Protein AF-A0A2S6CRB4-F1 (afdb_monomer_lite)

pLDDT: mean 89.15, std 8.98, range [50.47, 97.5]

Sequence (178 aa):
MKITVKDQETLQNIALENLRNYLQTHGWQENQPFLNHATIWHQSATPEDFEILLPNRENLGDYPQRIQEIIEILATVENRPSLEILTELLQIIPNISTQGIVMDIYTPNFDKLKGEITILGIVFQKLQKIHTELNNQNYILAIKAYQQRLPISFTGDLVKENNHFILQNPHNFQIDNI

Organism: NCBI:txid2052836

Secondary structure (DSSP, 8-state):
-PPPHHHHHHHHT--HHHHHHHHHHTTEEEEEEETTTEEEEEETT-TTT-EEEEES-S--TTHHHHHHHHHHHHHHHHTS-HHHHHHHH-SEEEEEEEEEEEEEEE-S-TTSSEEEEEEEEEETTEEEEEEEEEEHHHHHHHHHHHHHT--EEEEEEEEEETTEEEEEEEEEEEE---

Radius of gyration: 19.7 Å; chains: 1; bounding box: 50×30×60 Å

Structure (mmCIF, N/CA/C/O backbone):
data_AF-A0A2S6CRB4-F1
#
_entry.id   AF-A0A2S6CRB4-F1
#
loop_
_atom_site.group_PDB
_atom_site.id
_atom_site.type_symbol
_atom_site.label_atom_id
_atom_site.label_alt_id
_atom_site.label_comp_id
_atom_site.label_asym_id
_atom_site.label_entity_id
_atom_site.label_seq_id
_atom_site.pdbx_PDB_ins_code
_atom_site.Cartn_x
_atom_site.Cartn_y
_atom_site.Cartn_z
_atom_site.occupancy
_atom_site.B_iso_or_equiv
_atom_site.auth_seq_id
_atom_site.auth_comp_id
_atom_site.auth_asym_id
_atom_site.auth_atom_id
_atom_site.pdbx_PDB_model_num
ATOM 1 N N . MET A 1 1 ? -3.798 5.828 -17.681 1.00 50.47 1 MET A N 1
ATOM 2 C CA . MET A 1 1 ? -4.872 6.332 -16.765 1.00 50.47 1 MET A CA 1
ATOM 3 C C . MET A 1 1 ? -4.836 7.869 -16.743 1.00 50.47 1 MET A C 1
ATOM 5 O O . MET A 1 1 ? -3.777 8.414 -17.012 1.00 50.47 1 MET A O 1
ATOM 9 N N . LYS A 1 2 ? -5.938 8.609 -16.495 1.00 56.78 2 LYS A N 1
ATOM 10 C CA . LYS A 1 2 ? -5.844 10.078 -16.287 1.00 56.78 2 LYS A CA 1
ATOM 11 C C . LYS A 1 2 ? -5.385 10.344 -14.849 1.00 56.78 2 LYS A C 1
ATOM 13 O O . LYS A 1 2 ? -6.102 9.958 -13.935 1.00 56.78 2 LYS A O 1
ATOM 18 N N . ILE A 1 3 ? -4.227 10.983 -14.672 1.00 55.47 3 ILE A N 1
ATOM 19 C CA . ILE A 1 3 ? -3.663 11.304 -13.352 1.00 55.47 3 ILE A CA 1
ATOM 20 C C . ILE A 1 3 ? -4.506 12.388 -12.671 1.00 55.47 3 ILE A C 1
ATOM 22 O O . ILE A 1 3 ? -4.736 13.451 -13.252 1.00 55.47 3 ILE A O 1
ATOM 26 N N . THR A 1 4 ? -4.940 12.149 -11.438 1.00 66.94 4 THR A N 1
ATOM 27 C CA . THR A 1 4 ? -5.501 13.177 -10.548 1.00 66.94 4 THR A CA 1
ATOM 28 C C . THR A 1 4 ? -4.434 13.720 -9.587 1.00 66.94 4 THR A C 1
ATOM 30 O O . THR A 1 4 ? -3.374 13.123 -9.428 1.00 66.94 4 THR A O 1
ATOM 33 N N . VAL A 1 5 ? -4.695 14.842 -8.902 1.00 58.97 5 VAL A N 1
ATOM 34 C CA . VAL A 1 5 ? -3.749 15.419 -7.916 1.00 58.97 5 VAL A CA 1
ATOM 35 C C . VAL A 1 5 ? -3.389 14.409 -6.815 1.00 58.97 5 VAL A C 1
ATOM 37 O O . VAL A 1 5 ? -2.229 14.293 -6.432 1.00 58.97 5 VAL A O 1
ATOM 40 N N . LYS A 1 6 ? -4.363 13.604 -6.371 1.00 61.66 6 LYS A N 1
ATOM 41 C CA . LYS A 1 6 ? -4.149 12.535 -5.385 1.00 61.66 6 LYS A CA 1
ATOM 42 C C . LYS A 1 6 ? -3.254 11.412 -5.926 1.00 61.66 6 LYS A C 1
ATOM 44 O O . LYS A 1 6 ? -2.442 10.854 -5.187 1.00 61.66 6 LYS A O 1
ATOM 49 N N . ASP A 1 7 ? -3.367 11.109 -7.218 1.00 71.81 7 ASP A N 1
ATOM 50 C CA . ASP A 1 7 ? -2.492 10.133 -7.871 1.00 71.81 7 ASP A CA 1
ATOM 51 C C . ASP A 1 7 ? -1.059 10.672 -7.974 1.00 71.81 7 ASP A C 1
ATOM 53 O O . ASP A 1 7 ? -0.118 9.923 -7.739 1.00 71.81 7 ASP A O 1
ATOM 57 N N . GLN A 1 8 ? -0.870 11.972 -8.238 1.00 77.38 8 GLN A N 1
ATOM 58 C CA . GLN A 1 8 ? 0.466 12.583 -8.274 1.00 77.38 8 GLN A CA 1
ATOM 59 C C . GLN A 1 8 ? 1.184 12.501 -6.926 1.00 77.38 8 GLN A C 1
ATOM 61 O O . GLN A 1 8 ? 2.340 12.089 -6.891 1.00 77.38 8 GLN A O 1
ATOM 66 N N . GLU A 1 9 ? 0.508 12.840 -5.826 1.00 78.06 9 GLU A N 1
ATOM 67 C CA . GLU A 1 9 ? 1.084 12.706 -4.481 1.00 78.06 9 GLU A CA 1
ATOM 68 C C . GLU A 1 9 ? 1.439 11.249 -4.164 1.00 78.06 9 GLU A C 1
ATOM 70 O O . GLU A 1 9 ? 2.492 10.970 -3.597 1.00 78.06 9 GLU A O 1
ATOM 75 N N . THR A 1 10 ? 0.599 10.298 -4.576 1.00 80.94 10 THR A N 1
ATOM 76 C CA . THR A 1 10 ? 0.862 8.867 -4.367 1.00 80.94 10 THR A CA 1
ATOM 77 C C . THR A 1 10 ? 2.095 8.405 -5.149 1.00 80.94 10 THR A C 1
ATOM 79 O O . THR A 1 10 ? 2.977 7.763 -4.584 1.00 80.94 10 THR A O 1
ATOM 82 N N . LEU A 1 11 ? 2.192 8.767 -6.431 1.00 86.50 11 LEU A N 1
ATOM 83 C CA . LEU A 1 11 ? 3.324 8.415 -7.294 1.00 86.50 11 LEU A CA 1
ATOM 84 C C . LEU A 1 11 ? 4.633 9.074 -6.830 1.00 86.50 11 LEU A C 1
ATOM 86 O O . LEU A 1 11 ? 5.688 8.451 -6.908 1.00 86.50 11 LEU A O 1
ATOM 90 N N . GLN A 1 12 ? 4.565 10.299 -6.296 1.00 86.50 12 GLN A N 1
ATOM 91 C CA . GLN A 1 12 ? 5.718 11.012 -5.736 1.00 86.50 12 GLN A CA 1
ATOM 92 C C . GLN A 1 12 ? 6.329 10.302 -4.518 1.00 86.50 12 GLN A C 1
ATOM 94 O O . GLN A 1 12 ? 7.520 10.455 -4.265 1.00 86.50 12 GLN A O 1
ATOM 99 N N . ASN A 1 13 ? 5.529 9.530 -3.777 1.00 84.06 13 ASN A N 1
ATOM 100 C CA . ASN A 1 13 ? 5.958 8.815 -2.573 1.00 84.06 13 ASN A CA 1
ATOM 101 C C . ASN A 1 13 ? 6.507 7.402 -2.853 1.00 84.06 13 ASN A C 1
ATOM 103 O O . ASN A 1 13 ? 6.854 6.683 -1.913 1.00 84.06 13 ASN A O 1
ATOM 107 N N . ILE A 1 14 ? 6.584 6.970 -4.117 1.00 88.75 14 ILE A N 1
ATOM 108 C CA . ILE A 1 14 ? 7.221 5.694 -4.458 1.00 88.75 14 ILE A CA 1
ATOM 109 C C . ILE A 1 14 ? 8.736 5.870 -4.396 1.00 88.75 14 ILE A C 1
ATOM 111 O O . ILE A 1 14 ? 9.299 6.637 -5.174 1.00 88.75 14 ILE A O 1
ATOM 115 N N . ALA A 1 15 ? 9.389 5.128 -3.502 1.00 89.56 15 ALA A N 1
ATOM 116 C CA . ALA A 1 15 ? 10.842 5.128 -3.379 1.00 89.56 15 ALA A CA 1
ATOM 117 C C . ALA A 1 15 ? 11.508 4.440 -4.582 1.00 89.56 15 ALA A C 1
ATOM 119 O O . ALA A 1 15 ? 11.074 3.366 -5.015 1.00 89.56 15 ALA A O 1
ATOM 120 N N . LEU A 1 16 ? 12.609 5.008 -5.079 1.00 91.94 16 LEU A N 1
ATOM 121 C CA . LEU A 1 16 ? 13.372 4.439 -6.197 1.00 91.94 16 LEU A CA 1
ATOM 122 C C . LEU A 1 16 ? 13.895 3.032 -5.906 1.00 91.94 16 LEU A C 1
ATOM 124 O O . LEU A 1 16 ? 13.910 2.182 -6.794 1.00 91.94 16 LEU A O 1
ATOM 128 N N . GLU A 1 17 ? 14.283 2.766 -4.662 1.00 90.62 17 GLU A N 1
ATOM 129 C CA . GLU A 1 17 ? 14.750 1.442 -4.243 1.00 90.62 17 GLU A CA 1
ATOM 130 C C . GLU A 1 17 ? 13.651 0.378 -4.369 1.00 90.62 17 GLU A C 1
ATOM 132 O O . GLU A 1 17 ? 13.931 -0.750 -4.771 1.00 90.62 17 GLU A O 1
ATOM 137 N N . ASN A 1 18 ? 12.384 0.729 -4.116 1.00 90.25 18 ASN A N 1
ATOM 138 C CA . ASN A 1 18 ? 11.270 -0.207 -4.299 1.00 90.25 18 ASN A CA 1
ATOM 139 C C . ASN A 1 18 ? 11.101 -0.573 -5.775 1.00 90.25 18 ASN A C 1
ATOM 141 O O . ASN A 1 18 ? 10.902 -1.742 -6.091 1.00 90.25 18 ASN A O 1
ATOM 145 N N . LEU A 1 19 ? 11.236 0.405 -6.677 1.00 92.88 19 LEU A N 1
ATOM 146 C CA . LEU A 1 19 ? 11.206 0.172 -8.121 1.00 92.88 19 LEU A CA 1
ATOM 147 C C . LEU A 1 19 ? 12.385 -0.690 -8.580 1.00 92.88 19 LEU A C 1
ATOM 149 O O . LEU A 1 19 ? 12.171 -1.653 -9.309 1.00 92.88 19 LEU A O 1
ATOM 153 N N . ARG A 1 20 ? 13.612 -0.400 -8.122 1.00 93.88 20 ARG A N 1
ATOM 154 C CA . ARG A 1 20 ? 14.797 -1.219 -8.441 1.00 93.88 20 ARG A CA 1
ATOM 155 C C . ARG A 1 20 ? 14.612 -2.668 -8.000 1.00 93.88 20 ARG A C 1
ATOM 157 O O . ARG A 1 20 ? 14.791 -3.578 -8.806 1.00 93.88 20 ARG A O 1
ATOM 164 N N . ASN A 1 21 ? 14.201 -2.877 -6.751 1.00 91.81 21 ASN A N 1
ATOM 165 C CA . ASN A 1 21 ? 13.960 -4.211 -6.203 1.00 91.81 21 ASN A CA 1
ATOM 166 C C . ASN A 1 21 ? 12.850 -4.945 -6.966 1.00 91.81 21 ASN A C 1
ATOM 168 O O . ASN A 1 21 ? 12.981 -6.133 -7.269 1.00 91.81 21 ASN A O 1
ATOM 172 N N . TYR A 1 22 ? 11.766 -4.245 -7.305 1.00 93.81 22 TYR A N 1
ATOM 173 C CA . TYR A 1 22 ? 10.677 -4.805 -8.097 1.00 93.81 22 TYR A CA 1
ATOM 174 C C . TYR A 1 22 ? 11.167 -5.272 -9.470 1.00 93.81 22 TYR A C 1
ATOM 176 O O . TYR A 1 22 ? 11.021 -6.443 -9.805 1.00 93.81 22 TYR A O 1
ATOM 184 N N . LEU A 1 23 ? 11.839 -4.396 -10.218 1.00 95.00 23 LEU A N 1
ATOM 185 C CA . LEU A 1 23 ? 12.404 -4.707 -11.531 1.00 95.00 23 LEU A CA 1
ATOM 186 C C . LEU A 1 23 ? 13.318 -5.941 -11.471 1.00 95.00 23 LEU A C 1
ATOM 188 O O . LEU A 1 23 ? 13.107 -6.902 -12.210 1.00 95.00 23 LEU A O 1
ATOM 192 N N . GLN A 1 24 ? 14.270 -5.968 -10.537 1.00 94.12 24 GLN A N 1
ATOM 193 C CA . GLN A 1 24 ? 15.202 -7.090 -10.379 1.00 94.12 24 GLN A CA 1
ATOM 194 C C . GLN A 1 24 ? 14.493 -8.415 -10.071 1.00 94.12 24 GLN A C 1
ATOM 196 O O . GLN A 1 24 ? 14.804 -9.443 -10.672 1.00 94.12 24 GLN A O 1
ATOM 201 N N . THR A 1 25 ? 13.524 -8.404 -9.152 1.00 92.31 25 THR A N 1
ATOM 202 C CA . THR A 1 25 ? 12.772 -9.615 -8.779 1.00 92.31 25 THR A CA 1
ATOM 203 C C . THR A 1 25 ? 11.825 -10.099 -9.875 1.00 92.31 25 THR A C 1
ATOM 205 O O . THR A 1 25 ? 11.513 -11.287 -9.917 1.00 92.31 25 THR A O 1
ATOM 208 N N . HIS A 1 26 ? 11.429 -9.215 -10.792 1.00 92.38 26 HIS A N 1
ATOM 209 C CA . HIS A 1 26 ? 10.525 -9.508 -11.907 1.00 92.38 26 HIS A CA 1
ATOM 210 C C . HIS A 1 26 ? 11.270 -9.716 -13.238 1.00 92.38 26 HIS A C 1
ATOM 212 O O . HIS A 1 26 ? 10.671 -9.673 -14.311 1.00 92.38 26 HIS A O 1
ATOM 218 N N . GLY A 1 27 ? 12.580 -9.986 -13.183 1.00 92.50 27 GLY A N 1
ATOM 219 C CA . GLY A 1 27 ? 13.364 -10.384 -14.355 1.00 92.50 27 GLY A CA 1
ATOM 220 C C . GLY A 1 27 ? 13.732 -9.233 -15.291 1.00 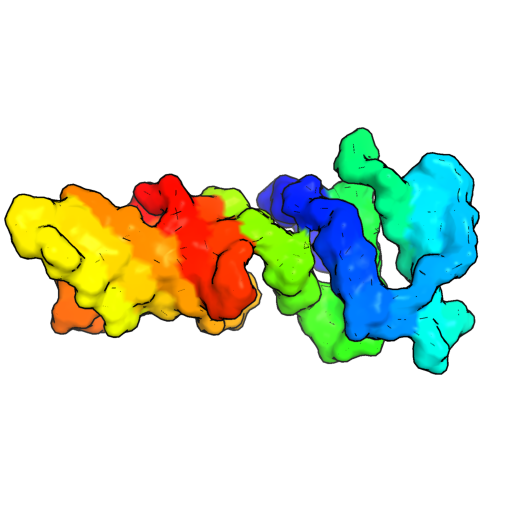92.50 27 GLY A C 1
ATOM 221 O O . GLY A 1 27 ? 13.978 -9.466 -16.474 1.00 92.50 27 GLY A O 1
ATOM 222 N N . TRP A 1 28 ? 13.772 -8.003 -14.783 1.00 95.62 28 TRP A N 1
ATOM 223 C CA . TRP A 1 28 ? 14.377 -6.872 -15.477 1.00 95.62 28 TRP A CA 1
ATOM 224 C C . TRP A 1 28 ? 15.846 -6.729 -15.095 1.00 95.62 28 TRP A C 1
ATOM 226 O O . TRP A 1 28 ? 16.250 -6.985 -13.958 1.00 95.62 28 TRP A O 1
ATOM 236 N N . GLN A 1 29 ? 16.648 -6.280 -16.053 1.00 94.06 29 GLN A N 1
ATOM 237 C CA . GLN A 1 29 ? 18.081 -6.078 -15.891 1.00 94.06 29 GLN A CA 1
ATOM 238 C C . GLN A 1 29 ? 18.462 -4.639 -16.202 1.00 94.06 29 GLN A C 1
ATOM 240 O O . GLN A 1 29 ? 18.023 -4.064 -17.200 1.00 94.06 29 GLN A O 1
ATOM 245 N N . GLU A 1 30 ? 19.312 -4.084 -15.342 1.00 93.88 30 GLU A N 1
ATOM 246 C CA . GLU A 1 30 ? 19.963 -2.800 -15.557 1.00 93.88 30 GLU A CA 1
ATOM 247 C C . GLU A 1 30 ? 20.935 -2.930 -16.733 1.00 93.88 30 GLU A C 1
ATOM 249 O O . GLU A 1 30 ? 21.809 -3.798 -16.725 1.00 93.88 30 GLU A O 1
ATOM 254 N N . ASN A 1 31 ? 20.761 -2.098 -17.759 1.00 90.06 31 ASN A N 1
ATOM 255 C CA . ASN A 1 31 ? 21.536 -2.186 -18.991 1.00 90.06 31 ASN A CA 1
ATOM 256 C C . ASN A 1 31 ? 22.578 -1.066 -19.079 1.00 90.06 31 ASN A C 1
ATOM 258 O O . ASN A 1 31 ? 23.775 -1.302 -18.926 1.00 90.06 31 ASN A O 1
ATOM 262 N N . GLN A 1 32 ? 22.128 0.169 -19.309 1.00 90.75 32 GLN A N 1
ATOM 263 C CA . GLN A 1 32 ? 23.024 1.302 -19.531 1.00 90.75 32 GLN A CA 1
ATOM 264 C C . GLN A 1 32 ? 22.440 2.617 -19.004 1.00 90.75 32 GLN A C 1
ATOM 266 O O . GLN A 1 32 ? 21.218 2.776 -18.969 1.00 90.75 32 GLN A O 1
ATOM 271 N N . PRO A 1 33 ? 23.281 3.595 -18.627 1.00 92.75 33 PRO A N 1
ATOM 272 C CA . PRO A 1 33 ? 22.814 4.937 -18.295 1.00 92.75 33 PRO A CA 1
ATOM 273 C C . PRO A 1 33 ? 22.100 5.599 -19.481 1.00 92.75 33 PRO A C 1
ATOM 275 O O . PRO A 1 33 ? 22.556 5.502 -20.621 1.00 92.75 33 PRO A O 1
ATOM 278 N N . PHE A 1 34 ? 21.020 6.333 -19.206 1.00 89.50 34 PHE A N 1
ATOM 279 C CA . PHE A 1 34 ? 20.363 7.204 -20.178 1.00 89.50 34 PHE A CA 1
ATOM 280 C C . PHE A 1 34 ? 20.539 8.660 -19.766 1.00 89.50 34 PHE A C 1
ATOM 282 O O . PHE A 1 34 ? 19.949 9.140 -18.787 1.00 89.50 34 PHE A O 1
ATOM 289 N N . LEU A 1 35 ? 21.366 9.372 -20.534 1.00 85.69 35 LEU A N 1
ATOM 290 C CA . LEU A 1 35 ? 21.818 10.715 -20.177 1.00 85.69 35 LEU A CA 1
ATOM 291 C C . LEU A 1 35 ? 22.355 10.719 -18.725 1.00 85.69 35 LEU A C 1
ATOM 293 O O . LEU A 1 35 ? 22.960 9.748 -18.278 1.00 85.69 35 LEU A O 1
ATOM 297 N N . ASN A 1 36 ? 22.131 11.802 -17.977 1.00 83.56 36 ASN A N 1
ATOM 298 C CA . ASN A 1 36 ? 22.610 11.952 -16.596 1.00 83.56 36 ASN A CA 1
ATOM 299 C C . ASN A 1 36 ? 21.522 11.710 -15.535 1.00 83.56 36 ASN A C 1
ATOM 301 O O . ASN A 1 36 ? 21.748 11.967 -14.350 1.00 83.56 36 ASN A O 1
ATOM 305 N N . HIS A 1 37 ? 20.311 11.311 -15.934 1.00 86.00 37 HIS A N 1
ATOM 306 C CA . HIS A 1 37 ? 19.137 11.367 -15.051 1.00 86.00 37 HIS A CA 1
ATOM 307 C C . HIS A 1 37 ? 18.350 10.066 -14.948 1.00 86.00 37 HIS A C 1
ATOM 309 O O . HIS A 1 37 ? 17.521 9.962 -14.044 1.00 86.00 37 HIS A O 1
ATOM 315 N N . ALA A 1 38 ? 18.630 9.083 -15.800 1.00 93.00 38 ALA A N 1
ATOM 316 C CA . ALA A 1 38 ? 17.949 7.802 -15.777 1.00 93.00 38 ALA A CA 1
ATOM 317 C C . ALA A 1 38 ? 18.899 6.653 -16.124 1.00 93.00 38 ALA A C 1
ATOM 319 O O . ALA A 1 38 ? 20.039 6.857 -16.549 1.00 93.00 38 ALA A O 1
ATOM 320 N N . THR A 1 39 ? 18.401 5.441 -15.939 1.00 95.12 39 THR A N 1
ATOM 321 C CA . THR A 1 39 ? 19.042 4.202 -16.359 1.00 95.12 39 THR A CA 1
ATOM 322 C C . THR A 1 39 ? 18.041 3.380 -17.156 1.00 95.12 39 THR A C 1
ATOM 324 O O . THR A 1 39 ? 16.864 3.325 -16.798 1.00 95.12 39 THR A O 1
ATOM 327 N N . ILE A 1 40 ? 18.512 2.767 -18.237 1.00 94.69 40 ILE A N 1
ATOM 328 C CA . ILE A 1 40 ? 17.730 1.885 -19.097 1.00 94.69 40 ILE A CA 1
ATOM 329 C C . ILE A 1 40 ? 17.681 0.490 -18.485 1.00 94.69 40 ILE A C 1
ATOM 331 O O . ILE A 1 40 ? 18.722 -0.076 -18.138 1.00 94.69 40 ILE A O 1
ATOM 335 N N . TRP A 1 41 ? 16.477 -0.068 -18.406 1.00 96.38 41 TRP A N 1
ATOM 336 C CA . TRP A 1 41 ? 16.212 -1.434 -17.975 1.00 96.38 41 TRP A CA 1
ATOM 337 C C . TRP A 1 41 ? 15.486 -2.209 -19.070 1.00 96.38 41 TRP A C 1
ATOM 339 O O . TRP A 1 41 ? 14.543 -1.694 -19.672 1.00 96.38 41 TRP A O 1
ATOM 349 N N . HIS A 1 42 ? 15.898 -3.457 -19.287 1.00 94.00 42 HIS A N 1
ATOM 350 C CA . HIS A 1 42 ? 15.272 -4.374 -20.243 1.00 94.00 42 HIS A CA 1
ATOM 351 C C . HIS A 1 42 ? 14.753 -5.625 -19.551 1.00 94.00 42 HIS A C 1
ATOM 353 O O . HIS A 1 42 ? 15.344 -6.108 -18.581 1.00 94.00 42 HIS A O 1
ATOM 359 N N . GLN A 1 43 ? 13.671 -6.182 -20.083 1.00 90.88 43 GLN A N 1
ATOM 360 C CA . GLN A 1 43 ? 13.161 -7.462 -19.626 1.00 90.88 43 GLN A CA 1
ATOM 361 C C . GLN A 1 43 ? 14.041 -8.593 -20.167 1.00 90.88 43 GLN A C 1
ATOM 363 O O . GLN A 1 43 ? 14.237 -8.712 -21.374 1.00 90.88 43 GLN A O 1
ATOM 368 N N . SER A 1 44 ? 14.547 -9.467 -19.294 1.00 83.81 44 SER A N 1
ATOM 369 C CA . SER A 1 44 ? 15.470 -10.540 -19.697 1.00 83.81 44 SER A CA 1
ATOM 370 C C . SER A 1 44 ? 14.869 -11.536 -20.691 1.00 83.81 44 SER A C 1
ATOM 372 O O . SER A 1 44 ? 15.607 -12.142 -21.462 1.00 83.81 44 SER A O 1
ATOM 374 N N . ALA A 1 45 ? 13.547 -11.728 -20.667 1.00 81.19 45 ALA A N 1
ATOM 375 C CA . ALA A 1 45 ? 12.856 -12.649 -21.568 1.00 81.19 45 ALA A CA 1
ATOM 376 C C . ALA A 1 45 ? 12.724 -12.101 -23.000 1.00 81.19 45 ALA A C 1
ATOM 378 O O . ALA A 1 45 ? 12.749 -12.879 -23.951 1.00 81.19 45 ALA A O 1
ATOM 379 N N . THR A 1 46 ? 12.598 -10.780 -23.146 1.00 78.50 46 THR A N 1
ATOM 380 C CA . THR A 1 46 ? 12.318 -10.089 -24.417 1.00 78.50 46 THR A CA 1
ATOM 381 C C . THR A 1 46 ? 13.026 -8.726 -24.457 1.00 78.50 46 THR A C 1
ATOM 383 O O . THR A 1 46 ? 12.375 -7.683 -24.362 1.00 78.50 46 THR A O 1
ATOM 386 N N . PRO A 1 47 ? 14.369 -8.700 -24.578 1.00 71.19 47 PRO A N 1
ATOM 387 C CA . PRO A 1 47 ? 15.152 -7.477 -24.376 1.00 71.19 47 PRO A CA 1
ATOM 388 C C . PRO A 1 47 ? 14.929 -6.378 -25.423 1.00 71.19 47 PRO A C 1
ATOM 390 O O . PRO A 1 47 ? 15.318 -5.242 -25.182 1.00 71.19 47 PRO A O 1
ATOM 393 N N . GLU A 1 48 ? 14.352 -6.712 -26.580 1.00 73.31 48 GLU A N 1
ATOM 394 C CA . GLU A 1 48 ? 14.108 -5.770 -27.684 1.00 73.31 48 GLU A CA 1
ATOM 395 C C . GLU A 1 48 ? 12.675 -5.209 -27.698 1.00 73.31 48 GLU A C 1
ATOM 397 O O . GLU A 1 48 ? 12.405 -4.253 -28.422 1.00 73.31 48 GLU A O 1
ATOM 402 N N . ASP A 1 49 ? 11.764 -5.767 -26.891 1.00 79.69 49 ASP A N 1
ATOM 403 C CA . ASP A 1 49 ? 10.332 -5.449 -26.979 1.00 79.69 49 ASP A CA 1
ATOM 404 C C . ASP A 1 49 ? 9.905 -4.330 -26.021 1.00 79.69 49 ASP A C 1
ATOM 406 O O . ASP A 1 49 ? 9.001 -3.553 -26.334 1.00 79.69 49 ASP A O 1
ATOM 410 N N . PHE A 1 50 ? 10.546 -4.235 -24.850 1.00 87.88 50 PHE A N 1
ATOM 411 C CA . PHE A 1 50 ? 10.183 -3.264 -23.820 1.00 87.88 50 PHE A CA 1
ATOM 412 C C . PHE A 1 50 ? 11.404 -2.645 -23.144 1.00 87.88 50 PHE A C 1
ATOM 414 O O . PHE A 1 50 ? 12.322 -3.338 -22.700 1.00 87.88 50 PHE A O 1
ATOM 421 N N . GLU A 1 51 ? 11.351 -1.322 -22.996 1.00 92.06 51 GLU A N 1
ATOM 422 C CA . GLU A 1 51 ? 12.372 -0.510 -22.344 1.00 92.06 51 GLU A CA 1
ATOM 423 C C . GLU A 1 51 ? 11.753 0.287 -21.193 1.00 92.06 51 GLU A C 1
ATOM 425 O O . GLU A 1 51 ? 10.724 0.938 -21.367 1.00 92.06 51 GLU A O 1
ATOM 430 N N . ILE A 1 52 ? 12.395 0.261 -20.023 1.00 95.44 52 ILE A N 1
ATOM 431 C CA . ILE A 1 52 ? 12.041 1.096 -18.874 1.00 95.44 52 ILE A CA 1
ATOM 432 C C . ILE A 1 52 ? 13.146 2.124 -18.626 1.00 95.44 52 ILE A C 1
ATOM 434 O O . ILE A 1 52 ? 14.305 1.774 -18.403 1.00 95.44 52 ILE A O 1
ATOM 438 N N . LEU A 1 53 ? 12.766 3.404 -18.592 1.00 94.69 53 LEU A N 1
ATOM 439 C CA . LEU A 1 53 ? 13.627 4.497 -18.142 1.00 94.69 53 LEU A CA 1
ATOM 440 C C . LEU A 1 53 ? 13.395 4.753 -16.655 1.00 94.69 53 LEU A C 1
ATOM 442 O O . LEU A 1 53 ? 12.468 5.466 -16.272 1.00 94.69 53 LEU A O 1
ATOM 446 N N . LEU A 1 54 ? 14.256 4.187 -15.812 1.00 95.50 54 LEU A N 1
ATOM 447 C CA . LEU A 1 54 ? 14.192 4.382 -14.368 1.00 95.50 54 LEU A CA 1
ATOM 448 C C . LEU A 1 54 ? 14.964 5.650 -13.965 1.00 95.50 54 LEU A C 1
ATOM 450 O O . LEU A 1 54 ? 16.169 5.716 -14.220 1.00 95.50 54 LEU A O 1
ATOM 454 N N . PRO A 1 55 ? 14.334 6.649 -13.318 1.00 95.12 55 PRO A N 1
ATOM 455 C CA . PRO A 1 55 ? 15.044 7.820 -12.818 1.00 95.12 55 PRO A CA 1
ATOM 456 C C . PRO A 1 55 ? 16.117 7.470 -11.782 1.00 95.12 55 PRO A C 1
ATOM 458 O O . PRO A 1 55 ? 15.961 6.555 -10.981 1.00 95.12 55 PRO A O 1
ATOM 461 N N . ASN A 1 56 ? 17.192 8.255 -11.739 1.00 92.19 56 ASN A N 1
ATOM 462 C CA . ASN A 1 56 ? 18.279 8.063 -10.771 1.00 92.19 56 ASN A CA 1
ATOM 463 C C . ASN A 1 56 ? 18.099 8.882 -9.478 1.00 92.19 56 ASN A C 1
ATOM 465 O O . ASN A 1 56 ? 18.909 8.761 -8.562 1.00 92.19 56 ASN A O 1
ATOM 469 N N . ARG A 1 57 ? 17.080 9.750 -9.407 1.00 91.31 57 ARG A N 1
ATOM 470 C CA . ARG A 1 57 ? 16.760 10.589 -8.238 1.00 91.31 57 ARG A CA 1
ATOM 471 C C . ARG A 1 57 ? 15.266 10.918 -8.174 1.00 91.31 57 ARG A C 1
ATOM 473 O O . ARG A 1 57 ? 14.626 11.053 -9.213 1.00 91.31 57 ARG A O 1
ATOM 480 N N . GLU A 1 58 ? 14.744 11.082 -6.962 1.00 89.75 58 GLU A N 1
ATOM 481 C CA . GLU A 1 58 ? 13.309 11.294 -6.685 1.00 89.75 58 GLU A CA 1
ATOM 482 C C . GLU A 1 58 ? 12.877 12.767 -6.788 1.00 89.75 58 GLU A C 1
ATOM 484 O O . GLU A 1 58 ? 11.707 13.075 -6.996 1.00 89.75 58 GLU A O 1
ATOM 489 N N . ASN A 1 59 ? 13.824 13.706 -6.688 1.00 86.62 59 ASN A N 1
ATOM 490 C CA . ASN A 1 59 ? 13.561 15.150 -6.684 1.00 86.62 59 ASN A CA 1
ATOM 491 C C . ASN A 1 59 ? 13.433 15.771 -8.092 1.00 86.62 59 ASN A C 1
ATOM 493 O O . ASN A 1 59 ? 13.818 16.923 -8.306 1.00 86.62 59 ASN A O 1
ATOM 497 N N . LEU A 1 60 ? 12.928 15.005 -9.061 1.00 86.25 60 LEU A N 1
ATOM 498 C CA . LEU A 1 60 ? 12.654 15.482 -10.418 1.00 86.25 60 LEU A CA 1
ATOM 499 C C . LEU A 1 60 ? 11.232 16.049 -10.505 1.00 86.25 60 LEU A C 1
ATOM 501 O O . LEU A 1 60 ? 10.295 15.457 -9.979 1.00 86.25 60 LEU A O 1
ATOM 505 N N . GLY A 1 61 ? 11.053 17.170 -11.209 1.00 86.19 61 GLY A N 1
ATOM 506 C CA . GLY A 1 61 ? 9.729 17.787 -11.371 1.00 86.19 61 GLY A CA 1
ATOM 507 C C . GLY A 1 61 ? 8.730 16.914 -12.142 1.00 86.19 61 GLY A C 1
ATOM 508 O O . GLY A 1 61 ? 7.526 17.029 -11.939 1.00 86.19 61 GLY A O 1
ATOM 509 N N . ASP A 1 62 ? 9.227 16.022 -12.998 1.00 88.31 62 ASP A N 1
ATOM 510 C CA . ASP A 1 62 ? 8.456 15.048 -13.770 1.00 88.31 62 ASP A CA 1
ATOM 511 C C . ASP A 1 62 ? 8.491 13.632 -13.167 1.00 88.31 62 ASP A C 1
ATOM 513 O O . ASP A 1 62 ? 8.010 12.690 -13.799 1.00 88.31 62 ASP A O 1
ATOM 517 N N . TYR A 1 63 ? 9.008 13.463 -11.939 1.00 91.44 63 TYR A N 1
ATOM 518 C CA . TYR A 1 63 ? 9.105 12.157 -11.278 1.00 91.44 63 TYR A CA 1
ATOM 519 C C . TYR A 1 63 ? 7.776 11.377 -11.304 1.00 91.44 63 TYR A C 1
ATOM 521 O O . TYR A 1 63 ? 7.781 10.250 -11.802 1.00 91.44 63 TYR A O 1
ATOM 529 N N . PRO A 1 64 ? 6.614 11.958 -10.927 1.00 90.88 64 PRO A N 1
ATOM 530 C CA . PRO A 1 64 ? 5.341 11.235 -10.975 1.00 90.88 64 PRO A CA 1
ATOM 531 C C . PRO A 1 64 ? 4.972 10.731 -12.377 1.00 90.88 64 PRO A C 1
ATOM 533 O O . PRO A 1 64 ? 4.403 9.652 -12.511 1.00 90.88 64 PRO A O 1
ATOM 536 N N . GLN A 1 65 ? 5.312 11.486 -13.428 1.00 91.19 65 GLN A N 1
ATOM 537 C CA . GLN A 1 65 ? 5.044 11.091 -14.815 1.00 91.19 65 GLN A CA 1
ATOM 538 C C . GLN A 1 65 ? 5.939 9.923 -15.234 1.00 91.19 65 GLN A C 1
ATOM 540 O O . GLN A 1 65 ? 5.452 8.975 -15.843 1.00 91.19 65 GLN A O 1
ATOM 545 N N . ARG A 1 66 ? 7.227 9.955 -14.860 1.00 92.69 66 ARG A N 1
ATOM 546 C CA . ARG A 1 66 ? 8.151 8.837 -15.104 1.00 92.69 66 ARG A CA 1
ATOM 547 C C . ARG A 1 66 ? 7.666 7.570 -14.403 1.00 92.69 66 ARG A C 1
ATOM 549 O O . ARG A 1 66 ? 7.598 6.519 -15.027 1.00 92.69 66 ARG A O 1
ATOM 556 N N . ILE A 1 67 ? 7.267 7.672 -13.135 1.00 93.94 67 ILE A N 1
ATOM 557 C CA . ILE A 1 67 ? 6.762 6.523 -12.374 1.00 93.94 67 ILE A CA 1
ATOM 558 C C . ILE A 1 67 ? 5.478 5.960 -12.989 1.00 93.94 67 ILE A C 1
ATOM 560 O O . ILE A 1 67 ? 5.334 4.742 -13.084 1.00 93.94 67 ILE A O 1
ATOM 564 N N . GLN A 1 68 ? 4.566 6.814 -13.459 1.00 92.38 68 GLN A N 1
ATOM 565 C CA . GLN A 1 68 ? 3.375 6.344 -14.161 1.00 92.38 68 GLN A CA 1
ATOM 566 C C . GLN A 1 68 ? 3.731 5.543 -15.418 1.00 92.38 68 GLN A C 1
ATOM 568 O O . GLN A 1 68 ? 3.182 4.460 -15.608 1.00 92.38 68 GLN A O 1
ATOM 573 N N . GLU A 1 69 ? 4.629 6.053 -16.263 1.00 93.50 69 GLU A N 1
ATOM 574 C CA . GLU A 1 69 ? 5.033 5.357 -17.490 1.00 93.50 69 GLU A CA 1
ATOM 575 C C . GLU A 1 69 ? 5.647 3.989 -17.186 1.00 93.50 69 GLU A C 1
ATOM 577 O O . GLU A 1 69 ? 5.290 3.001 -17.825 1.00 93.50 69 GLU A O 1
ATOM 582 N N . ILE A 1 70 ? 6.494 3.903 -16.155 1.00 95.31 70 ILE A N 1
ATOM 583 C CA . ILE A 1 70 ? 7.063 2.631 -15.689 1.00 95.31 70 ILE A CA 1
ATOM 584 C C . ILE A 1 70 ? 5.949 1.649 -15.314 1.00 95.31 70 ILE A C 1
ATOM 586 O O . ILE A 1 70 ? 5.954 0.507 -15.768 1.00 95.31 70 ILE A O 1
ATOM 590 N N . ILE A 1 71 ? 4.965 2.085 -14.523 1.00 94.62 71 ILE A N 1
ATOM 591 C CA . ILE A 1 71 ? 3.839 1.237 -14.109 1.00 94.62 71 ILE A CA 1
ATOM 592 C C . ILE A 1 71 ? 2.986 0.805 -15.315 1.00 94.62 71 ILE A C 1
ATOM 594 O O . ILE A 1 71 ? 2.486 -0.318 -15.333 1.00 94.62 71 ILE A O 1
ATOM 598 N N . GLU A 1 72 ? 2.800 1.662 -16.321 1.00 93.38 72 GLU A N 1
ATOM 599 C CA . GLU A 1 72 ? 2.052 1.326 -17.541 1.00 93.38 72 GLU A CA 1
ATOM 600 C C . GLU A 1 72 ? 2.788 0.279 -18.398 1.00 93.38 72 GLU A C 1
ATOM 602 O O . GLU A 1 72 ? 2.155 -0.655 -18.903 1.00 93.38 72 GLU A O 1
ATOM 607 N N . ILE A 1 73 ? 4.118 0.371 -18.496 1.00 94.12 73 ILE A N 1
ATOM 608 C CA . ILE A 1 73 ? 4.952 -0.643 -19.158 1.00 94.12 73 ILE A CA 1
ATOM 609 C C . ILE A 1 73 ? 4.872 -1.971 -18.400 1.00 94.12 73 ILE A C 1
ATOM 611 O O . ILE A 1 73 ? 4.553 -2.995 -19.002 1.00 94.12 73 ILE A O 1
ATOM 615 N N . LEU A 1 74 ? 5.074 -1.954 -17.078 1.00 94.69 74 LEU A N 1
ATOM 616 C CA . LEU A 1 74 ? 4.987 -3.152 -16.237 1.00 94.69 74 LEU A CA 1
ATOM 617 C C . LEU A 1 74 ? 3.609 -3.816 -16.333 1.00 94.69 74 LEU A C 1
ATOM 619 O O . LEU A 1 74 ? 3.521 -5.023 -16.519 1.00 94.69 74 LEU A O 1
ATOM 623 N N . ALA A 1 75 ? 2.527 -3.034 -16.294 1.00 92.62 75 ALA A N 1
ATOM 624 C CA . ALA A 1 75 ? 1.162 -3.544 -16.436 1.00 92.62 75 ALA A CA 1
ATOM 625 C C . ALA A 1 75 ? 0.940 -4.266 -17.771 1.00 92.62 75 ALA A C 1
ATOM 627 O O . ALA A 1 75 ? 0.281 -5.307 -17.818 1.00 92.62 75 ALA A O 1
ATOM 628 N N . THR A 1 76 ? 1.511 -3.721 -18.847 1.00 92.50 76 THR A N 1
ATOM 629 C CA . THR A 1 76 ? 1.438 -4.305 -20.191 1.00 92.50 76 THR A CA 1
ATOM 630 C C . THR A 1 76 ? 2.230 -5.607 -20.263 1.00 92.50 76 THR A C 1
ATOM 632 O O . THR A 1 76 ? 1.700 -6.623 -20.708 1.00 92.50 76 THR A O 1
ATOM 635 N N . VAL A 1 77 ? 3.473 -5.587 -19.782 1.00 93.06 77 VAL A N 1
ATOM 636 C CA . VAL A 1 77 ? 4.392 -6.730 -19.795 1.00 93.06 77 VAL A CA 1
ATOM 637 C C . VAL A 1 77 ? 3.886 -7.882 -18.926 1.00 93.06 77 VAL A C 1
ATOM 639 O O . VAL A 1 77 ? 3.915 -9.039 -19.338 1.00 93.06 77 VAL A O 1
ATOM 642 N N . GLU A 1 78 ? 3.399 -7.577 -17.726 1.00 91.94 78 GLU A N 1
ATOM 643 C CA . GLU A 1 78 ? 2.916 -8.576 -16.772 1.00 91.94 78 GLU A CA 1
ATOM 644 C C . GLU A 1 78 ? 1.474 -9.015 -17.039 1.00 91.94 78 GLU A C 1
ATOM 646 O O . GLU A 1 78 ? 0.999 -9.961 -16.411 1.00 91.94 78 GLU A O 1
ATOM 651 N N . ASN A 1 79 ? 0.766 -8.343 -17.954 1.00 92.00 79 ASN A N 1
ATOM 652 C CA . ASN A 1 79 ? -0.662 -8.535 -18.204 1.00 92.00 79 ASN A CA 1
ATOM 653 C C . ASN A 1 79 ? -1.493 -8.441 -16.906 1.00 92.00 79 ASN A C 1
ATOM 655 O O . ASN A 1 79 ? -2.347 -9.283 -16.608 1.00 92.00 79 ASN A O 1
ATOM 659 N N . ARG A 1 80 ? -1.206 -7.410 -16.102 1.00 90.38 80 ARG A N 1
ATOM 660 C CA . ARG A 1 80 ? -1.831 -7.160 -14.797 1.00 90.38 80 ARG A CA 1
ATOM 661 C C . ARG A 1 80 ? -2.292 -5.708 -14.677 1.00 90.38 80 ARG A C 1
ATOM 663 O O . ARG A 1 80 ? -1.722 -4.824 -15.311 1.00 90.38 80 ARG A O 1
ATOM 670 N N . PRO A 1 81 ? -3.310 -5.414 -13.850 1.00 89.75 81 PRO A N 1
ATOM 671 C CA . PRO A 1 81 ? -3.766 -4.041 -13.672 1.00 89.75 81 PRO A CA 1
ATOM 672 C C . PRO A 1 81 ? -2.684 -3.163 -13.029 1.00 89.75 81 PRO A C 1
ATOM 674 O O . PRO A 1 81 ? -2.122 -3.526 -11.996 1.00 89.75 81 PRO A O 1
ATOM 677 N N . SER A 1 82 ? -2.483 -1.952 -13.562 1.00 89.88 82 SER A N 1
ATOM 678 C CA . SER A 1 82 ? -1.543 -0.947 -13.029 1.00 89.88 82 SER A CA 1
ATOM 679 C C . SER A 1 82 ? -1.725 -0.676 -11.535 1.00 89.88 82 SER A C 1
ATOM 681 O O . SER A 1 82 ? -0.761 -0.425 -10.818 1.00 89.88 82 SER A O 1
ATOM 683 N N . LEU A 1 83 ? -2.969 -0.749 -11.056 1.00 83.50 83 LEU A N 1
ATOM 684 C CA . LEU A 1 83 ? -3.300 -0.533 -9.653 1.00 83.50 83 LEU A CA 1
ATOM 685 C C . LEU A 1 83 ? -2.667 -1.586 -8.736 1.00 83.50 83 LEU A C 1
ATOM 687 O O . LEU A 1 83 ? -2.246 -1.255 -7.632 1.00 83.50 83 LEU A O 1
ATOM 691 N N . GLU A 1 84 ? -2.574 -2.840 -9.185 1.00 85.19 84 GLU A N 1
ATOM 692 C CA . GLU A 1 84 ? -1.943 -3.894 -8.393 1.00 85.19 84 GLU A CA 1
ATOM 693 C C . GLU A 1 84 ? -0.446 -3.645 -8.243 1.00 85.19 84 GLU A C 1
ATOM 695 O O . GLU A 1 84 ? 0.065 -3.668 -7.128 1.00 85.19 84 GLU A O 1
ATOM 700 N N . ILE A 1 85 ? 0.225 -3.324 -9.347 1.00 89.62 85 ILE A N 1
ATOM 701 C CA . ILE A 1 85 ? 1.656 -3.004 -9.366 1.00 89.62 85 ILE A CA 1
ATOM 702 C C . ILE A 1 85 ? 1.929 -1.792 -8.469 1.00 89.62 85 ILE A C 1
ATOM 704 O O . ILE A 1 85 ? 2.813 -1.833 -7.615 1.00 89.62 85 ILE A O 1
ATOM 708 N N . LEU A 1 86 ? 1.101 -0.746 -8.566 1.00 87.94 86 LEU A N 1
ATOM 709 C CA . LEU A 1 86 ? 1.191 0.428 -7.697 1.00 87.94 86 LEU A CA 1
ATOM 710 C C . LEU A 1 86 ? 1.143 0.046 -6.205 1.00 87.94 86 LEU A C 1
ATOM 712 O O . LEU A 1 86 ? 1.965 0.517 -5.424 1.00 87.94 86 LEU A O 1
ATOM 716 N N . THR A 1 87 ? 0.229 -0.842 -5.797 1.00 81.44 87 THR A N 1
ATOM 717 C CA . THR A 1 87 ? 0.157 -1.298 -4.392 1.00 81.44 87 THR A CA 1
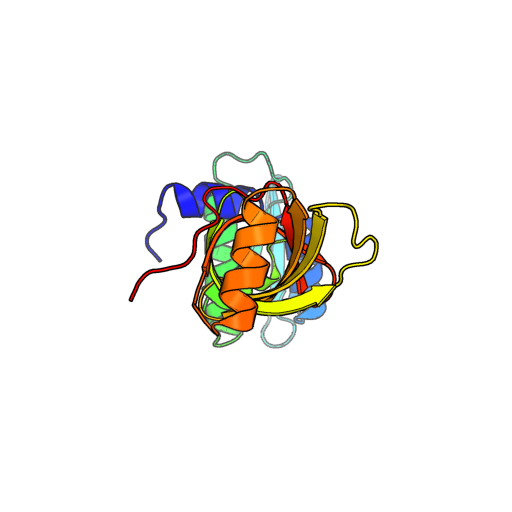ATOM 718 C C . THR A 1 87 ? 1.374 -2.090 -3.928 1.00 81.44 87 THR A C 1
ATOM 720 O O . THR A 1 87 ? 1.671 -2.156 -2.730 1.00 81.44 87 THR A O 1
ATOM 723 N N . GLU A 1 88 ? 2.069 -2.736 -4.858 1.00 85.88 88 GLU A N 1
ATOM 724 C CA . GLU A 1 88 ? 3.262 -3.510 -4.549 1.00 85.88 88 GLU A CA 1
ATOM 725 C C . GLU A 1 88 ? 4.459 -2.596 -4.285 1.00 85.88 88 GLU A C 1
ATOM 727 O O . GLU A 1 88 ? 5.204 -2.853 -3.338 1.00 85.88 88 GLU A O 1
ATOM 732 N N . LEU A 1 89 ? 4.545 -1.489 -5.027 1.00 88.25 89 LEU A N 1
ATOM 733 C CA . LEU A 1 89 ? 5.605 -0.482 -4.952 1.00 88.25 89 LEU A CA 1
ATOM 734 C C . LEU A 1 89 ? 5.470 0.500 -3.775 1.00 88.25 89 LEU A C 1
ATOM 736 O O . LEU A 1 89 ? 6.468 1.072 -3.326 1.00 88.25 89 LEU A O 1
ATOM 740 N N . LEU A 1 90 ? 4.253 0.716 -3.271 1.00 84.25 90 LEU A N 1
ATOM 741 C CA . LEU A 1 90 ? 4.001 1.643 -2.167 1.00 84.25 90 LEU A CA 1
ATOM 742 C C . LEU A 1 90 ? 4.431 1.053 -0.818 1.00 84.25 90 LEU A C 1
ATOM 744 O O . LEU A 1 90 ? 3.960 -0.006 -0.400 1.00 84.25 90 LEU A O 1
ATOM 748 N N . GLN A 1 91 ? 5.279 1.795 -0.103 1.00 83.69 91 GLN A N 1
ATOM 749 C CA . GLN A 1 91 ? 5.604 1.519 1.300 1.00 83.69 91 GLN A CA 1
ATOM 750 C C . GLN A 1 91 ? 4.628 2.215 2.253 1.00 83.69 91 GLN A C 1
ATOM 752 O O . GLN A 1 91 ? 4.283 1.663 3.294 1.00 83.69 91 GLN A O 1
ATOM 757 N N . ILE A 1 92 ? 4.177 3.420 1.898 1.00 85.12 92 ILE A N 1
ATOM 758 C CA . ILE A 1 92 ? 3.252 4.228 2.692 1.00 85.12 92 ILE A CA 1
ATOM 759 C C . ILE A 1 92 ? 2.164 4.765 1.764 1.00 85.12 92 ILE A C 1
ATOM 761 O O . ILE A 1 92 ? 2.452 5.245 0.670 1.00 85.12 92 ILE A O 1
ATOM 765 N N . ILE A 1 93 ? 0.914 4.689 2.211 1.00 86.81 93 ILE A N 1
ATOM 766 C CA . ILE A 1 93 ? -0.253 5.267 1.547 1.00 86.81 93 ILE A CA 1
ATOM 767 C C . ILE A 1 93 ? -0.816 6.332 2.495 1.00 86.81 93 ILE A C 1
ATOM 769 O O . ILE A 1 93 ? -1.531 5.981 3.440 1.00 86.81 93 ILE A O 1
ATOM 773 N N . PRO A 1 94 ? -0.469 7.615 2.303 1.00 87.25 94 PRO A N 1
ATOM 774 C CA . PRO A 1 94 ? -0.844 8.660 3.241 1.00 87.25 94 PRO A CA 1
ATOM 775 C C . PRO A 1 94 ? -2.333 8.999 3.141 1.00 87.25 94 PRO A C 1
ATOM 777 O O . PRO A 1 94 ? -2.907 9.054 2.049 1.00 87.25 94 PRO A O 1
ATOM 780 N N . ASN A 1 95 ? -2.940 9.269 4.294 1.00 90.19 95 ASN A N 1
ATOM 781 C CA . ASN A 1 95 ? -4.272 9.844 4.450 1.00 90.19 95 ASN A CA 1
ATOM 782 C C . ASN A 1 95 ? -5.370 9.207 3.564 1.00 90.19 95 ASN A C 1
ATOM 784 O O . ASN A 1 95 ? -6.202 9.889 2.952 1.00 90.19 95 ASN A O 1
ATOM 788 N N . ILE A 1 96 ? -5.370 7.876 3.4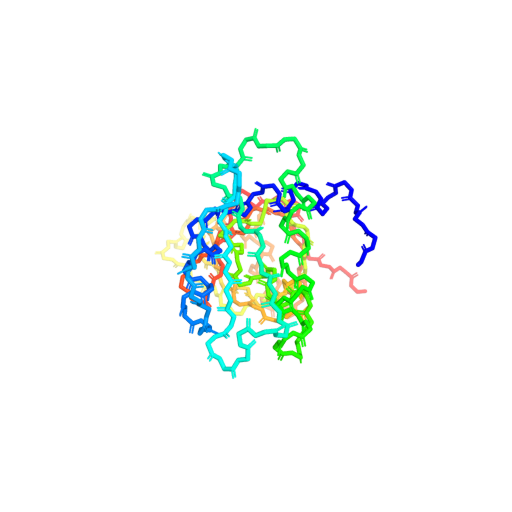58 1.00 89.50 96 ILE A N 1
ATOM 789 C CA . ILE A 1 96 ? -6.369 7.127 2.696 1.00 89.50 96 ILE A CA 1
ATOM 790 C C . ILE A 1 96 ? -7.644 6.970 3.518 1.00 89.50 96 ILE A C 1
ATOM 792 O O . ILE A 1 96 ? -7.599 6.584 4.681 1.00 89.50 96 ILE A O 1
ATOM 796 N N . SER A 1 97 ? -8.790 7.246 2.892 1.00 92.81 97 SER A N 1
ATOM 797 C CA . SER A 1 97 ? -10.105 6.939 3.450 1.00 92.81 97 SER A CA 1
ATOM 798 C C . SER A 1 97 ? -10.599 5.629 2.855 1.00 92.81 97 SER A C 1
ATOM 800 O O . SER A 1 97 ? -10.638 5.483 1.629 1.00 92.81 97 SER A O 1
ATOM 802 N N . THR A 1 98 ? -10.918 4.669 3.717 1.00 93.62 98 THR A N 1
ATOM 803 C CA . THR A 1 98 ? -11.380 3.343 3.310 1.00 93.62 98 THR A CA 1
ATOM 804 C C . THR A 1 98 ? -12.386 2.760 4.306 1.00 93.62 98 THR A C 1
ATOM 806 O O . THR A 1 98 ? -12.630 3.311 5.380 1.00 93.62 98 THR A O 1
ATOM 809 N N . GLN A 1 99 ? -12.997 1.648 3.909 1.00 95.00 99 GLN A N 1
ATOM 810 C CA . GLN A 1 99 ? -13.957 0.866 4.668 1.00 95.00 99 GLN A CA 1
ATOM 811 C C . GLN A 1 99 ? -13.410 -0.529 4.964 1.00 95.00 99 GLN A C 1
ATOM 813 O O . GLN A 1 99 ? -12.581 -1.072 4.224 1.00 95.00 99 GLN A O 1
ATOM 818 N N . GLY A 1 100 ? -13.914 -1.136 6.035 1.00 95.81 100 GLY A N 1
ATOM 819 C CA . GLY A 1 100 ? -13.573 -2.502 6.398 1.00 95.81 100 GLY A CA 1
ATOM 820 C C . GLY A 1 100 ? -14.456 -3.096 7.484 1.00 95.81 100 GLY A C 1
ATOM 821 O O . GLY A 1 100 ? -15.404 -2.478 7.966 1.00 95.81 100 GLY A O 1
ATOM 822 N N . ILE A 1 101 ? -14.116 -4.321 7.869 1.00 96.94 101 ILE A N 1
ATOM 823 C CA . ILE A 1 101 ? -14.751 -5.062 8.959 1.00 96.94 101 ILE A CA 1
ATOM 824 C C . ILE A 1 101 ? -13.698 -5.354 10.020 1.00 96.94 101 ILE A C 1
ATOM 826 O O . ILE A 1 101 ? -12.605 -5.823 9.702 1.00 96.94 101 ILE A O 1
ATOM 830 N N . VAL A 1 102 ? -14.026 -5.098 11.287 1.00 97.50 102 VAL A N 1
ATOM 831 C CA . VAL A 1 102 ? -13.177 -5.516 12.409 1.00 97.50 102 VAL A CA 1
ATOM 832 C C . VAL A 1 102 ? -13.231 -7.041 12.511 1.00 97.50 102 VAL A C 1
ATOM 834 O O . VAL A 1 102 ? -14.307 -7.615 12.682 1.00 97.50 102 VAL A O 1
ATOM 837 N N . MET A 1 103 ? -12.076 -7.688 12.389 1.00 97.06 103 MET A N 1
ATOM 838 C CA . MET A 1 103 ? -11.914 -9.143 12.418 1.00 97.06 103 MET A CA 1
ATOM 839 C C . MET A 1 103 ? -11.546 -9.654 13.804 1.00 97.06 103 MET A C 1
ATOM 841 O O . MET A 1 103 ? -12.089 -10.665 14.228 1.00 97.06 103 MET A O 1
ATOM 845 N N . ASP A 1 104 ? -10.661 -8.942 14.503 1.00 96.12 104 ASP A N 1
ATOM 846 C CA . ASP A 1 104 ? -10.149 -9.335 15.814 1.00 96.12 104 ASP A CA 1
ATOM 847 C C . ASP A 1 104 ? -9.943 -8.102 16.697 1.00 96.12 104 ASP A C 1
ATOM 849 O O . ASP A 1 104 ? -9.600 -7.023 16.203 1.00 96.12 104 ASP A O 1
ATOM 853 N N . ILE A 1 105 ? -10.122 -8.281 18.007 1.00 93.69 105 ILE A N 1
ATOM 854 C CA . ILE A 1 105 ? -9.835 -7.277 19.036 1.00 93.69 105 ILE A CA 1
ATOM 855 C C . ILE A 1 105 ? -8.958 -7.922 20.101 1.00 93.69 105 ILE A C 1
ATOM 857 O O . ILE A 1 105 ? -9.345 -8.919 20.712 1.00 93.69 105 ILE A O 1
ATOM 861 N N . TYR A 1 106 ? -7.795 -7.328 20.339 1.00 90.56 106 TYR A N 1
ATOM 862 C CA . TYR A 1 106 ? -6.862 -7.728 21.376 1.00 90.56 106 TYR A CA 1
ATOM 863 C C . TYR A 1 106 ? -6.817 -6.667 22.481 1.00 90.56 106 TYR A C 1
ATOM 865 O O . TYR A 1 106 ? -6.402 -5.525 22.269 1.00 90.56 106 TYR A O 1
ATOM 873 N N . THR A 1 107 ? -7.246 -7.066 23.682 1.00 82.12 107 THR A N 1
ATOM 874 C CA . THR A 1 107 ? -7.377 -6.188 24.855 1.00 82.12 107 THR A CA 1
ATOM 875 C C . THR A 1 107 ? -6.370 -6.590 25.938 1.00 82.12 107 THR A C 1
ATOM 877 O O . THR A 1 107 ? -6.743 -7.268 26.895 1.00 82.12 107 THR A O 1
ATOM 880 N N . PRO A 1 108 ? -5.088 -6.197 25.837 1.00 72.75 108 PRO A N 1
ATOM 881 C CA . PRO A 1 108 ? -4.086 -6.585 26.831 1.00 72.75 108 PRO A CA 1
ATOM 882 C C . PRO A 1 108 ? -4.311 -5.919 28.198 1.00 72.75 108 PRO A C 1
ATOM 884 O O . PRO A 1 108 ? -3.824 -6.419 29.205 1.00 72.75 108 PRO A O 1
ATOM 887 N N . ASN A 1 109 ? -5.044 -4.797 28.252 1.00 73.56 109 ASN A N 1
ATOM 888 C CA . ASN A 1 109 ? -5.320 -4.049 29.480 1.00 73.56 109 ASN A CA 1
ATOM 889 C C . ASN A 1 109 ? -6.807 -3.676 29.563 1.00 73.56 109 ASN A C 1
ATOM 891 O O . ASN A 1 109 ? -7.208 -2.644 29.030 1.00 73.56 109 ASN A O 1
ATOM 895 N N . PHE A 1 110 ? -7.616 -4.487 30.248 1.00 65.31 110 PHE A N 1
ATOM 896 C CA . PHE A 1 110 ? -9.071 -4.284 30.361 1.00 65.31 110 PHE A CA 1
ATOM 897 C C . PHE A 1 110 ? -9.479 -2.936 30.976 1.00 65.31 110 PHE A C 1
ATOM 899 O O . PHE A 1 110 ? -10.544 -2.418 30.653 1.00 65.31 110 PHE A O 1
ATOM 906 N N . ASP A 1 111 ? -8.616 -2.341 31.799 1.00 75.12 111 ASP A N 1
ATOM 907 C CA . ASP A 1 111 ? -8.891 -1.064 32.471 1.00 75.12 111 ASP A CA 1
ATOM 908 C C . ASP A 1 111 ? -8.613 0.161 31.587 1.00 75.12 111 ASP A C 1
ATOM 910 O O . ASP A 1 111 ? -8.899 1.297 31.969 1.00 75.12 111 ASP A O 1
ATOM 914 N N . LYS A 1 112 ? -8.027 -0.041 30.401 1.00 79.38 112 LYS A N 1
ATOM 915 C CA . LYS A 1 112 ? -7.720 1.033 29.458 1.00 79.38 112 LYS A CA 1
ATOM 916 C C . LYS A 1 112 ? -8.690 0.954 28.286 1.00 79.38 112 LYS A C 1
ATOM 918 O O . LYS A 1 112 ? -8.868 -0.100 27.685 1.00 79.38 112 LYS A O 1
ATOM 923 N N . LEU A 1 113 ? -9.261 2.095 27.897 1.00 87.50 113 LEU A N 1
ATOM 924 C CA . LEU A 1 113 ? -9.999 2.239 26.636 1.00 87.50 113 LEU A CA 1
ATOM 925 C C . LEU A 1 113 ? -9.010 2.248 25.458 1.00 87.50 113 LEU A C 1
ATOM 927 O O . LEU A 1 113 ? -8.915 3.228 24.730 1.00 87.50 113 LEU A O 1
ATOM 931 N N . LYS A 1 114 ? -8.196 1.200 25.330 1.00 91.50 114 LYS A N 1
ATOM 932 C CA . LYS A 1 114 ? -7.120 1.081 24.350 1.00 91.50 114 LYS A CA 1
ATOM 933 C C . LYS A 1 114 ? -6.889 -0.389 24.016 1.00 91.50 114 LYS A C 1
ATOM 935 O O . LYS A 1 114 ? -6.847 -1.217 24.925 1.00 91.50 114 LYS A O 1
ATOM 940 N N . GLY A 1 115 ? -6.675 -0.692 22.743 1.00 92.56 115 GLY A N 1
ATOM 941 C CA . GLY A 1 115 ? -6.359 -2.045 22.304 1.00 92.56 115 GLY A CA 1
ATOM 942 C C . GLY A 1 115 ? -5.968 -2.109 20.837 1.00 92.56 115 GLY A C 1
ATOM 943 O O . GLY A 1 115 ? -6.199 -1.171 20.068 1.00 92.56 115 GLY A O 1
ATOM 944 N N . GLU A 1 116 ? -5.368 -3.234 20.475 1.00 94.94 116 GLU A N 1
ATOM 945 C CA . GLU A 1 116 ? -5.011 -3.550 19.098 1.00 94.94 116 GLU A CA 1
ATOM 946 C C . GLU A 1 116 ? -6.200 -4.212 18.409 1.00 94.94 116 GLU A C 1
ATOM 948 O O . GLU A 1 116 ? -6.908 -5.029 19.003 1.00 94.94 116 GLU A O 1
ATOM 953 N N . ILE A 1 117 ? -6.426 -3.868 17.147 1.00 96.19 117 ILE A N 1
ATOM 954 C CA . ILE A 1 117 ? -7.461 -4.492 16.330 1.00 96.19 117 ILE A CA 1
ATOM 955 C C . ILE A 1 117 ? -6.893 -4.925 14.984 1.00 96.19 117 ILE A C 1
ATOM 957 O O . ILE A 1 117 ? -5.964 -4.314 14.452 1.00 96.19 117 ILE A O 1
ATOM 961 N N . THR A 1 118 ? -7.505 -5.962 14.420 1.00 97.25 118 THR A N 1
ATOM 962 C CA . THR A 1 118 ? -7.294 -6.357 13.025 1.00 97.25 118 THR A CA 1
ATOM 963 C C . THR A 1 118 ? -8.541 -6.010 12.233 1.00 97.25 118 THR A C 1
ATOM 965 O O . THR A 1 118 ? -9.650 -6.381 12.614 1.00 97.25 118 THR A O 1
ATOM 968 N N . ILE A 1 119 ? -8.366 -5.313 11.119 1.00 97.44 119 ILE A N 1
ATOM 969 C CA . ILE A 1 119 ? -9.414 -4.924 10.183 1.00 97.44 119 ILE A CA 1
ATOM 970 C C . ILE A 1 119 ? -9.149 -5.642 8.859 1.00 97.44 119 ILE A C 1
ATOM 972 O O . ILE A 1 119 ? -8.017 -5.675 8.378 1.00 97.44 119 ILE A O 1
ATOM 976 N N . LEU A 1 120 ? -10.191 -6.196 8.247 1.00 97.12 120 LEU A N 1
ATOM 977 C CA . LEU A 1 120 ? -10.170 -6.574 6.839 1.00 97.12 120 LEU A CA 1
ATOM 978 C C . LEU A 1 120 ? -10.793 -5.428 6.040 1.00 97.12 120 LEU A C 1
ATOM 980 O O . LEU A 1 120 ? -12.009 -5.240 6.074 1.00 97.12 120 LEU A O 1
ATOM 984 N N . GLY A 1 121 ? -9.951 -4.625 5.391 1.00 94.44 121 GLY A N 1
ATOM 985 C CA . GLY A 1 121 ? -10.357 -3.413 4.675 1.00 94.44 121 GLY A CA 1
ATOM 986 C C . GLY A 1 121 ? -10.068 -3.474 3.180 1.00 94.44 121 GLY A C 1
ATOM 987 O O . GLY A 1 121 ? -9.313 -4.330 2.717 1.00 94.44 121 GLY A O 1
ATOM 988 N N . ILE A 1 122 ? -10.668 -2.560 2.418 1.00 90.81 122 ILE A N 1
ATOM 989 C CA . ILE A 1 122 ? -10.471 -2.470 0.966 1.00 90.81 122 ILE A CA 1
ATOM 990 C C . ILE A 1 122 ? -9.355 -1.465 0.671 1.00 90.81 122 ILE A C 1
ATOM 992 O O . ILE A 1 122 ? -9.547 -0.255 0.746 1.00 90.81 122 ILE A O 1
ATOM 996 N N . VAL A 1 123 ? -8.178 -1.939 0.284 1.00 87.62 123 VAL A N 1
ATOM 997 C CA . VAL A 1 123 ? -7.061 -1.072 -0.115 1.00 87.62 123 VAL A CA 1
ATOM 998 C C . VAL A 1 123 ? -6.829 -1.286 -1.601 1.00 87.62 123 VAL A C 1
ATOM 1000 O O . VAL A 1 123 ? -6.500 -2.391 -2.024 1.00 87.62 123 VAL A O 1
ATOM 1003 N N . PHE A 1 124 ? -7.068 -0.242 -2.402 1.00 80.12 124 PHE A N 1
ATOM 1004 C CA . PHE A 1 124 ? -6.934 -0.286 -3.863 1.00 80.12 124 PHE A CA 1
ATOM 1005 C C . PHE A 1 124 ? -7.639 -1.500 -4.509 1.00 80.12 124 PHE A C 1
ATOM 1007 O O . PHE A 1 124 ? -7.053 -2.243 -5.290 1.00 80.12 124 PHE A O 1
ATOM 1014 N N . GLN A 1 125 ? -8.920 -1.695 -4.173 1.00 80.94 125 GLN A N 1
ATOM 1015 C CA . GLN A 1 125 ? -9.789 -2.777 -4.676 1.00 80.94 125 GLN A CA 1
ATOM 1016 C C . GLN A 1 125 ? -9.416 -4.203 -4.233 1.00 80.94 125 GLN A C 1
ATOM 1018 O O . GLN A 1 125 ? -10.083 -5.156 -4.632 1.00 80.94 125 GLN A O 1
ATOM 1023 N N . LYS A 1 126 ? -8.410 -4.372 -3.368 1.00 84.38 126 LYS A N 1
ATOM 1024 C CA . LYS A 1 126 ? -8.067 -5.663 -2.760 1.00 84.38 126 LYS A CA 1
ATOM 1025 C C . LYS A 1 126 ? -8.426 -5.676 -1.279 1.00 84.38 126 LYS A C 1
ATOM 1027 O O . LYS A 1 126 ? -8.251 -4.681 -0.578 1.00 84.38 126 LYS A O 1
ATOM 1032 N N . LEU A 1 127 ? -8.913 -6.820 -0.800 1.00 91.38 127 LEU A N 1
ATOM 1033 C CA . LEU A 1 127 ? -9.091 -7.052 0.632 1.00 91.38 127 LEU A CA 1
ATOM 1034 C C . LEU A 1 127 ? -7.720 -7.254 1.270 1.00 91.38 127 LEU A C 1
ATOM 1036 O O . LEU A 1 127 ? -7.002 -8.182 0.906 1.00 91.38 127 LEU A O 1
ATOM 1040 N N . GLN A 1 128 ? -7.374 -6.386 2.213 1.00 92.69 128 GLN A N 1
ATOM 1041 C CA . GLN A 1 128 ? -6.087 -6.398 2.8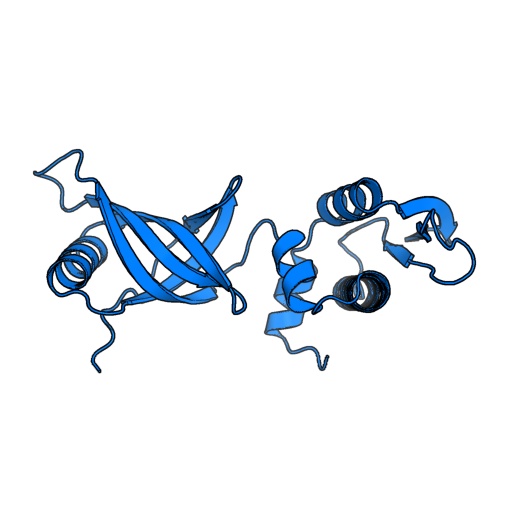94 1.00 92.69 128 GLN A CA 1
ATOM 1042 C C . GLN A 1 128 ? -6.284 -6.402 4.406 1.00 92.69 128 GLN A C 1
ATOM 1044 O O . GLN A 1 128 ? -7.207 -5.775 4.936 1.00 92.69 128 GLN A O 1
ATOM 1049 N N . LYS A 1 129 ? -5.395 -7.114 5.105 1.00 95.62 129 LYS A N 1
ATOM 1050 C CA . LYS A 1 129 ? -5.320 -7.058 6.566 1.00 95.62 129 LYS A CA 1
ATOM 1051 C C . LYS A 1 129 ? -4.673 -5.745 6.986 1.00 95.62 129 LYS A C 1
ATOM 1053 O O . LYS A 1 129 ? -3.602 -5.396 6.491 1.00 95.62 129 LYS A O 1
ATOM 1058 N N . ILE A 1 130 ? -5.326 -5.043 7.901 1.00 96.75 130 ILE A N 1
ATOM 1059 C CA . ILE A 1 130 ? -4.883 -3.769 8.454 1.00 96.75 130 ILE A CA 1
ATOM 1060 C C . ILE A 1 130 ? -4.864 -3.907 9.975 1.00 96.75 130 ILE A C 1
ATOM 1062 O O . ILE A 1 130 ? -5.889 -4.201 10.585 1.00 96.75 130 ILE A O 1
ATOM 1066 N N . HIS A 1 131 ? -3.709 -3.694 10.588 1.00 96.94 131 HIS A N 1
ATOM 1067 C CA . HIS A 1 131 ? -3.535 -3.664 12.033 1.00 96.94 131 HIS A CA 1
ATOM 1068 C C . HIS A 1 131 ? -3.461 -2.222 12.516 1.00 96.94 131 HIS A C 1
ATOM 1070 O O . HIS A 1 131 ? -2.919 -1.348 11.839 1.00 96.94 131 HIS A O 1
ATOM 1076 N N . THR A 1 132 ? -4.013 -1.956 13.694 1.00 96.25 132 THR A N 1
ATOM 1077 C CA . THR A 1 132 ? -3.896 -0.643 14.327 1.00 96.25 132 THR A CA 1
ATOM 1078 C C . THR A 1 132 ? -4.130 -0.737 15.822 1.00 96.25 132 THR A C 1
ATOM 1080 O O . THR A 1 132 ? -4.811 -1.644 16.301 1.00 96.25 132 THR A O 1
ATOM 1083 N N . GLU A 1 133 ? -3.595 0.230 16.553 1.00 94.94 133 GLU A N 1
ATOM 1084 C CA . GLU A 1 133 ? -3.898 0.430 17.960 1.00 94.94 133 GLU A CA 1
ATOM 1085 C C . GLU A 1 133 ? -4.844 1.627 18.091 1.00 94.94 133 GLU A C 1
ATOM 1087 O O . GLU A 1 133 ? -4.512 2.753 17.714 1.00 94.94 133 GLU A O 1
ATOM 1092 N N . LEU A 1 134 ? -6.039 1.391 18.629 1.00 94.88 134 LEU A N 1
ATOM 1093 C CA . LEU A 1 134 ? -7.028 2.440 18.854 1.00 94.88 134 LEU A CA 1
ATOM 1094 C C . LEU A 1 134 ? -7.104 2.802 20.328 1.00 94.88 134 LEU A C 1
ATOM 1096 O O . LEU A 1 134 ? -6.813 1.998 21.212 1.00 94.88 134 LEU A O 1
ATOM 1100 N N . ASN A 1 135 ? -7.558 4.023 20.591 1.00 93.62 135 ASN A N 1
ATOM 1101 C CA . ASN A 1 135 ? -7.824 4.510 21.934 1.00 93.62 135 ASN A CA 1
ATOM 1102 C C . ASN A 1 135 ? -9.192 5.205 22.022 1.00 93.62 135 ASN A C 1
ATOM 1104 O O . ASN A 1 135 ? -9.794 5.580 21.012 1.00 93.62 135 ASN A O 1
ATOM 1108 N N . ASN A 1 136 ? -9.670 5.362 23.254 1.00 92.75 136 ASN A N 1
ATOM 1109 C CA . ASN A 1 136 ? -10.855 6.109 23.648 1.00 92.75 136 ASN A CA 1
ATOM 1110 C C . ASN A 1 136 ? -12.079 5.768 22.781 1.00 92.75 136 ASN A C 1
ATOM 1112 O O . ASN A 1 136 ? -12.494 4.612 22.695 1.00 92.75 136 ASN A O 1
ATOM 1116 N N . GLN A 1 137 ? -12.661 6.778 22.134 1.00 93.50 137 GLN A N 1
ATOM 1117 C CA . GLN A 1 137 ? -13.867 6.651 21.325 1.00 93.50 137 GLN A CA 1
ATOM 1118 C C . GLN A 1 137 ? -13.691 5.690 20.144 1.00 93.50 137 GLN A C 1
ATOM 1120 O O . GLN A 1 137 ? -14.566 4.857 19.918 1.00 93.50 137 GLN A O 1
ATOM 1125 N N . ASN A 1 138 ? -12.565 5.752 19.426 1.00 94.88 138 ASN A N 1
ATOM 1126 C CA . ASN A 1 138 ? -12.327 4.889 18.263 1.00 94.88 138 ASN A CA 1
ATOM 1127 C C . ASN A 1 138 ? -12.293 3.415 18.682 1.00 94.88 138 ASN A C 1
ATOM 1129 O O . ASN A 1 138 ? -12.860 2.558 18.009 1.00 94.88 138 ASN A O 1
ATOM 1133 N N . TYR A 1 139 ? -11.693 3.131 19.840 1.00 94.94 139 TYR A N 1
ATOM 1134 C CA . TYR A 1 139 ? -11.652 1.780 20.385 1.00 94.94 139 TYR A CA 1
ATOM 1135 C C . TYR A 1 139 ? -13.045 1.263 20.779 1.00 94.94 139 TYR A C 1
ATOM 1137 O O . TYR A 1 139 ? -13.412 0.140 20.435 1.00 94.94 139 TYR A O 1
ATOM 1145 N N . ILE A 1 140 ? -13.866 2.100 21.424 1.00 93.44 140 ILE A N 1
ATOM 1146 C CA . ILE A 1 140 ? -15.258 1.754 21.765 1.00 93.44 140 ILE A CA 1
ATOM 1147 C C . ILE A 1 140 ? -16.079 1.470 20.497 1.00 93.44 140 ILE A C 1
ATOM 1149 O O . ILE A 1 140 ? -16.839 0.500 20.455 1.00 93.44 140 ILE A O 1
ATOM 1153 N N . LEU A 1 141 ? -15.915 2.289 19.453 1.00 95.56 141 LEU A N 1
ATOM 1154 C CA . LEU A 1 141 ? -16.586 2.088 18.168 1.00 95.56 141 LEU A CA 1
ATOM 1155 C C . LEU A 1 141 ? -16.156 0.777 17.505 1.00 95.56 141 LEU A C 1
ATOM 1157 O O . LEU A 1 141 ? -17.017 0.047 17.020 1.00 95.56 141 LEU A O 1
ATOM 1161 N N . ALA A 1 142 ? -14.866 0.436 17.543 1.00 95.88 142 ALA A N 1
ATOM 1162 C CA . ALA A 1 142 ? -14.368 -0.829 17.012 1.00 95.88 142 ALA A CA 1
ATOM 1163 C C . ALA A 1 142 ? -14.957 -2.045 17.746 1.00 95.88 142 ALA A C 1
ATOM 1165 O O . ALA A 1 142 ? -15.398 -2.992 17.095 1.00 95.88 142 ALA A O 1
ATOM 1166 N N . ILE A 1 143 ? -15.049 -2.001 19.083 1.00 94.88 143 ILE A N 1
ATOM 1167 C CA . ILE A 1 143 ? -15.709 -3.052 19.878 1.00 94.88 143 ILE A CA 1
ATOM 1168 C C . ILE A 1 143 ? -17.172 -3.204 19.471 1.00 94.88 143 ILE A C 1
ATOM 1170 O O . ILE A 1 143 ? -17.627 -4.319 19.204 1.00 94.88 143 ILE A O 1
ATOM 1174 N N . LYS A 1 144 ? -17.907 -2.090 19.387 1.00 95.12 144 LYS A N 1
ATOM 1175 C CA . LYS A 1 144 ? -19.316 -2.105 18.986 1.00 95.12 144 LYS A CA 1
ATOM 1176 C C . LYS A 1 144 ? -19.487 -2.682 17.577 1.00 95.12 144 LYS A C 1
ATOM 1178 O O . LYS A 1 144 ? -20.338 -3.548 17.385 1.00 95.12 144 LYS A O 1
ATOM 1183 N N . ALA A 1 145 ? -18.666 -2.248 16.620 1.00 96.62 145 ALA A N 1
ATOM 1184 C CA . ALA A 1 145 ? -18.684 -2.748 15.249 1.00 96.62 145 ALA A CA 1
ATOM 1185 C C . ALA A 1 145 ? -18.398 -4.253 15.181 1.00 96.62 145 ALA A C 1
ATOM 1187 O O . ALA A 1 145 ? -19.132 -4.988 14.526 1.00 96.62 145 ALA A O 1
ATOM 1188 N N . TYR A 1 146 ? -17.391 -4.729 15.916 1.00 96.44 146 TYR A N 1
ATOM 1189 C CA . TYR A 1 146 ? -17.038 -6.145 15.980 1.00 96.44 146 TYR A CA 1
ATOM 1190 C C . TYR A 1 146 ? -18.177 -7.006 16.536 1.00 96.44 146 TYR A C 1
ATOM 1192 O O . TYR A 1 146 ? -18.539 -8.015 15.927 1.00 96.44 146 TYR A O 1
ATOM 1200 N N . GLN A 1 147 ? -18.767 -6.596 17.664 1.00 95.12 147 GLN A N 1
ATOM 1201 C CA . GLN A 1 147 ? -19.861 -7.317 18.323 1.00 95.12 147 GLN A CA 1
ATOM 1202 C C . GLN A 1 147 ? -21.130 -7.360 17.469 1.00 95.12 147 GLN A C 1
ATOM 1204 O O . GLN A 1 147 ? -21.818 -8.377 17.439 1.00 95.12 147 GLN A O 1
ATOM 1209 N N . GLN A 1 148 ? -21.433 -6.263 16.774 1.00 95.31 148 GLN A N 1
ATOM 1210 C CA . GLN A 1 148 ? -22.640 -6.122 15.957 1.00 95.31 148 GLN A CA 1
ATOM 1211 C C . GLN A 1 148 ? -22.421 -6.507 14.485 1.00 95.31 148 GLN A C 1
ATOM 1213 O O . GLN A 1 148 ? -23.366 -6.454 13.705 1.00 95.31 148 GLN A O 1
ATOM 1218 N N . ARG A 1 149 ? -21.197 -6.912 14.108 1.00 93.69 149 ARG A N 1
ATOM 1219 C CA . ARG A 1 149 ? -20.786 -7.232 12.727 1.00 93.69 149 ARG A CA 1
ATOM 1220 C C . ARG A 1 149 ? -21.086 -6.102 11.734 1.00 93.69 149 ARG A C 1
ATOM 1222 O O . ARG A 1 149 ? -21.502 -6.355 10.607 1.00 93.69 149 ARG A O 1
ATOM 1229 N N . LEU A 1 150 ? -20.869 -4.861 12.163 1.00 95.81 150 LEU A N 1
ATOM 1230 C CA . LEU A 1 150 ? -21.122 -3.674 11.351 1.00 95.81 150 LEU A CA 1
ATOM 1231 C C . LEU A 1 150 ? -19.858 -3.226 10.599 1.00 95.81 150 LEU A C 1
ATOM 1233 O O . LEU A 1 150 ? -18.758 -3.319 11.158 1.00 95.81 150 LEU A O 1
ATOM 1237 N N . PRO A 1 151 ? -20.002 -2.720 9.362 1.00 96.50 151 PRO A N 1
ATOM 1238 C CA . PRO A 1 151 ? -18.912 -2.072 8.644 1.00 96.50 151 PRO A CA 1
ATOM 1239 C C . PRO A 1 151 ? -18.445 -0.799 9.350 1.00 96.50 151 PRO A C 1
ATOM 1241 O O . PRO A 1 151 ? -19.218 -0.097 10.004 1.00 96.50 151 PRO A O 1
ATOM 1244 N N . ILE A 1 152 ? -17.156 -0.510 9.200 1.00 97.19 152 ILE A N 1
ATOM 1245 C CA . ILE A 1 152 ? -16.528 0.729 9.653 1.00 97.19 152 ILE A CA 1
ATOM 1246 C C . ILE A 1 152 ? -15.927 1.475 8.468 1.00 97.19 152 ILE A C 1
ATOM 1248 O O . ILE A 1 152 ? -15.436 0.852 7.525 1.00 97.19 152 ILE A O 1
ATOM 1252 N N . SER A 1 153 ? -15.887 2.799 8.567 1.00 96.81 153 SER A N 1
ATOM 1253 C CA . SER A 1 153 ? -15.051 3.653 7.729 1.00 96.81 153 SER A CA 1
ATOM 1254 C C . SER A 1 153 ? -14.036 4.398 8.589 1.00 96.81 153 SER A C 1
ATOM 1256 O O . SER A 1 153 ? -14.280 4.700 9.760 1.00 96.81 153 SER A O 1
ATOM 1258 N N . PHE A 1 154 ? -12.849 4.618 8.033 1.00 95.88 154 PHE A N 1
ATOM 1259 C CA . PHE A 1 154 ? -11.737 5.266 8.721 1.00 95.88 154 PHE A CA 1
ATOM 1260 C C . PHE A 1 154 ? -10.782 5.916 7.723 1.00 95.88 154 PHE A C 1
ATOM 1262 O O . PHE A 1 154 ? -10.715 5.536 6.551 1.00 95.88 154 PHE A O 1
ATOM 1269 N N . THR A 1 155 ? -10.018 6.887 8.216 1.00 95.88 155 THR A N 1
ATOM 1270 C CA . THR A 1 155 ? -8.969 7.567 7.462 1.00 95.88 155 THR A CA 1
ATOM 1271 C C . THR A 1 155 ? -7.652 7.529 8.234 1.00 95.88 155 THR A C 1
ATOM 1273 O O . THR A 1 155 ? -7.646 7.616 9.461 1.00 95.88 155 THR A O 1
ATOM 1276 N N . GLY A 1 156 ? -6.531 7.397 7.530 1.00 95.06 156 GLY A N 1
ATOM 1277 C CA . GLY A 1 156 ? -5.194 7.528 8.110 1.00 95.06 156 GLY A CA 1
ATOM 1278 C C . GLY A 1 156 ? -4.100 7.099 7.143 1.00 95.06 156 GLY A C 1
ATOM 1279 O O . GLY A 1 156 ? -4.350 6.929 5.950 1.00 95.06 156 GLY A O 1
ATOM 1280 N N . ASP A 1 157 ? -2.892 6.924 7.662 1.00 93.94 157 ASP A N 1
ATOM 1281 C CA . ASP A 1 157 ? -1.728 6.530 6.873 1.00 93.94 157 ASP A CA 1
ATOM 1282 C C . ASP A 1 157 ? -1.561 5.012 6.945 1.00 93.94 157 ASP A C 1
ATOM 1284 O O . ASP A 1 157 ? -1.436 4.455 8.036 1.00 93.94 157 ASP A O 1
ATOM 1288 N N . LEU A 1 158 ? -1.564 4.320 5.805 1.00 93.56 158 LEU A N 1
ATOM 1289 C CA . LEU A 1 158 ? -1.285 2.884 5.767 1.00 93.56 158 LEU A CA 1
ATOM 1290 C C . LEU A 1 158 ? 0.189 2.652 5.458 1.00 93.56 158 LEU A C 1
ATOM 1292 O O . LEU A 1 158 ? 0.642 2.927 4.351 1.00 93.56 158 LEU A O 1
ATOM 1296 N N . VAL A 1 159 ? 0.923 2.100 6.416 1.00 91.81 159 VAL A N 1
ATOM 1297 C CA . VAL A 1 159 ? 2.319 1.687 6.249 1.00 91.81 159 VAL A CA 1
ATOM 1298 C C . VAL A 1 159 ? 2.359 0.189 5.991 1.00 91.81 159 VAL A C 1
ATOM 1300 O O . VAL A 1 159 ? 1.780 -0.589 6.742 1.00 91.81 159 VAL A O 1
ATOM 1303 N N . LYS A 1 160 ? 3.007 -0.236 4.913 1.00 87.81 160 LYS A N 1
ATOM 1304 C CA . LYS A 1 160 ? 3.125 -1.648 4.555 1.00 87.81 160 LYS A CA 1
ATOM 1305 C C . LYS A 1 160 ? 4.181 -2.316 5.437 1.00 87.81 160 LYS A C 1
ATOM 1307 O O . LYS A 1 160 ? 5.352 -1.953 5.377 1.00 87.81 160 LYS A O 1
ATOM 1312 N N . GLU A 1 161 ? 3.774 -3.319 6.210 1.00 86.62 161 GLU A N 1
ATOM 1313 C CA . GLU A 1 161 ? 4.668 -4.180 6.988 1.00 86.62 161 GLU A CA 1
ATOM 1314 C C . GLU A 1 161 ? 4.443 -5.645 6.605 1.00 86.62 161 GLU A C 1
ATOM 1316 O O . GLU A 1 161 ? 3.407 -6.248 6.892 1.00 86.62 161 GLU A O 1
ATOM 1321 N N . ASN A 1 162 ? 5.440 -6.255 5.960 1.00 76.62 162 ASN A N 1
ATOM 1322 C CA . ASN A 1 162 ? 5.375 -7.639 5.489 1.00 76.62 162 ASN A CA 1
ATOM 1323 C C . ASN A 1 162 ? 4.121 -7.906 4.623 1.00 76.62 162 ASN A C 1
ATOM 1325 O O . ASN A 1 162 ? 4.046 -7.454 3.483 1.00 76.62 162 ASN A O 1
ATOM 1329 N N . ASN A 1 163 ? 3.143 -8.645 5.161 1.00 81.81 163 ASN A N 1
ATOM 1330 C CA . ASN A 1 163 ? 1.918 -9.075 4.477 1.00 81.81 163 ASN A CA 1
ATOM 1331 C C . ASN A 1 163 ? 0.644 -8.396 5.025 1.00 81.81 163 ASN A C 1
ATOM 1333 O O . ASN A 1 163 ? -0.461 -8.916 4.870 1.00 81.81 163 ASN A O 1
ATOM 1337 N N . HIS A 1 164 ? 0.788 -7.277 5.733 1.00 88.75 164 HIS A N 1
ATOM 1338 C CA . HIS A 1 164 ? -0.330 -6.476 6.219 1.00 88.75 164 HIS A CA 1
ATOM 1339 C C . HIS A 1 164 ? 0.017 -4.983 6.192 1.00 88.75 164 HIS A C 1
ATOM 1341 O O . HIS A 1 164 ? 1.160 -4.590 5.963 1.00 88.75 164 HIS A O 1
ATOM 1347 N N . PHE A 1 165 ? -0.986 -4.139 6.410 1.00 93.88 1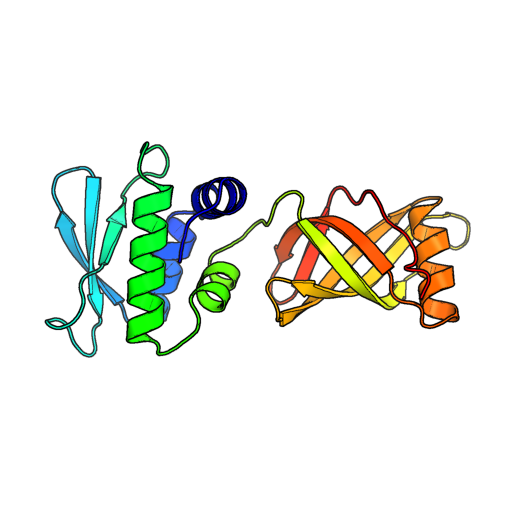65 PHE A N 1
ATOM 1348 C CA . PHE A 1 165 ? -0.781 -2.711 6.622 1.00 93.88 165 PHE A CA 1
ATOM 1349 C C . PHE A 1 165 ? -0.907 -2.367 8.101 1.00 93.88 165 PHE A C 1
ATOM 1351 O O . PHE A 1 165 ? -1.736 -2.938 8.803 1.00 93.88 165 PHE A O 1
ATOM 1358 N N . ILE A 1 166 ? -0.125 -1.400 8.557 1.00 96.44 166 ILE A N 1
ATOM 1359 C CA . ILE A 1 166 ? -0.299 -0.722 9.833 1.00 96.44 166 ILE A CA 1
ATOM 1360 C C . ILE A 1 166 ? -0.994 0.606 9.554 1.00 96.44 166 ILE A C 1
ATOM 1362 O O . ILE A 1 166 ? -0.456 1.444 8.832 1.00 96.44 166 ILE A O 1
ATOM 1366 N N . LEU A 1 167 ? -2.184 0.806 10.116 1.00 97.00 167 LEU A N 1
ATOM 1367 C CA . LEU A 1 167 ? -2.859 2.100 10.084 1.00 97.00 167 LEU A CA 1
ATOM 1368 C C . LEU A 1 167 ? -2.314 2.984 11.206 1.00 97.00 167 LEU A C 1
ATOM 1370 O O . LEU A 1 167 ? -2.512 2.700 12.392 1.00 97.00 167 LEU A O 1
ATOM 1374 N N . GLN A 1 168 ? -1.670 4.072 10.804 1.00 95.81 168 GLN A N 1
ATOM 1375 C CA . GLN A 1 168 ? -1.163 5.138 11.656 1.00 95.81 168 GLN A CA 1
ATOM 1376 C C . GLN A 1 168 ? -2.062 6.375 11.553 1.00 95.81 168 GLN A C 1
ATOM 1378 O O . GLN A 1 168 ? -2.776 6.574 10.569 1.00 95.81 168 GLN A O 1
ATOM 1383 N N . ASN A 1 169 ? -2.042 7.203 12.600 1.00 94.50 169 ASN A N 1
ATOM 1384 C CA . ASN A 1 169 ? -2.836 8.434 12.704 1.00 94.50 169 ASN A CA 1
ATOM 1385 C C . ASN A 1 169 ? -4.337 8.255 12.363 1.00 94.50 169 ASN A C 1
ATOM 1387 O O . ASN A 1 169 ? -4.886 9.044 11.585 1.00 94.50 169 ASN A O 1
ATOM 1391 N N . PRO A 1 170 ? -5.025 7.234 12.921 1.00 95.81 170 PRO A N 1
ATOM 1392 C CA . PRO A 1 170 ? -6.416 6.965 12.586 1.00 95.81 170 PRO A CA 1
ATOM 1393 C C . PRO A 1 170 ? -7.326 8.118 13.020 1.00 95.81 170 PRO A C 1
ATOM 1395 O O . PRO A 1 170 ? -7.351 8.518 14.187 1.00 95.81 170 PRO A O 1
ATOM 1398 N N . HIS A 1 171 ? -8.126 8.613 12.087 1.00 94.94 171 HIS A N 1
ATOM 1399 C CA . HIS A 1 171 ? -9.124 9.654 12.299 1.00 94.94 171 HIS A CA 1
ATOM 1400 C C . HIS A 1 171 ? -10.363 9.383 11.437 1.00 94.94 171 HIS A C 1
ATOM 1402 O O . HIS A 1 171 ? -10.369 8.478 10.604 1.00 94.94 171 HIS A O 1
ATOM 1408 N N . ASN A 1 172 ? -11.450 10.120 11.685 1.00 95.00 172 ASN A N 1
ATOM 1409 C CA . ASN A 1 172 ? -12.757 9.876 11.058 1.00 95.00 172 ASN A CA 1
ATOM 1410 C C . ASN A 1 172 ? -13.225 8.412 11.178 1.00 95.00 172 ASN A C 1
ATOM 1412 O O . ASN A 1 172 ? -13.859 7.882 10.271 1.00 95.00 172 ASN A O 1
ATOM 1416 N N . PHE A 1 173 ? -12.885 7.748 12.289 1.00 96.31 173 PHE A N 1
ATOM 1417 C CA . PHE A 1 173 ? -13.284 6.369 12.545 1.00 96.31 173 PHE A CA 1
ATOM 1418 C C . PHE A 1 173 ? -14.754 6.330 12.963 1.00 96.31 173 PHE A C 1
ATOM 1420 O O . PHE A 1 173 ? -15.128 6.889 13.997 1.00 96.31 173 PHE A O 1
ATOM 1427 N N . GLN A 1 174 ? -15.587 5.658 12.179 1.00 96.75 174 GLN A N 1
ATOM 1428 C CA . GLN A 1 174 ? -17.027 5.594 12.398 1.00 96.75 174 GLN A CA 1
ATOM 1429 C C . GLN A 1 174 ? -17.593 4.237 11.984 1.00 96.75 174 GLN A C 1
ATOM 1431 O O . GLN A 1 174 ? -17.003 3.507 11.192 1.00 96.75 174 GLN A O 1
ATOM 1436 N N . ILE A 1 175 ? -18.747 3.898 12.554 1.00 96.44 175 ILE A N 1
ATOM 1437 C CA . ILE A 1 175 ? -19.549 2.760 12.106 1.00 96.44 175 ILE A CA 1
ATOM 1438 C C . ILE A 1 175 ? -20.422 3.264 10.965 1.00 96.44 175 ILE A C 1
ATOM 1440 O O . ILE A 1 175 ? -21.130 4.258 11.139 1.00 96.44 175 ILE A O 1
ATOM 1444 N N . ASP A 1 176 ? -20.376 2.585 9.827 1.00 89.19 176 ASP A N 1
ATOM 1445 C CA . ASP A 1 176 ? -21.231 2.929 8.701 1.00 89.19 176 ASP A CA 1
ATOM 1446 C C . ASP A 1 176 ? -22.657 2.465 9.021 1.00 89.19 176 ASP A C 1
ATOM 1448 O O . ASP A 1 176 ? -22.922 1.278 9.227 1.00 89.19 176 ASP A O 1
ATOM 1452 N N . ASN A 1 177 ? -23.582 3.422 9.108 1.00 66.50 177 ASN A N 1
ATOM 1453 C CA . ASN A 1 177 ? -25.003 3.118 9.202 1.00 66.50 177 ASN A CA 1
ATOM 1454 C C . ASN A 1 177 ? -25.492 2.753 7.796 1.00 66.50 177 ASN A C 1
ATOM 1456 O O . ASN A 1 177 ? -25.463 3.600 6.903 1.00 66.50 177 ASN A O 1
ATOM 1460 N N . ILE A 1 178 ? -25.895 1.495 7.614 1.00 55.75 178 ILE A N 1
ATOM 1461 C CA . ILE A 1 178 ? -26.603 1.018 6.4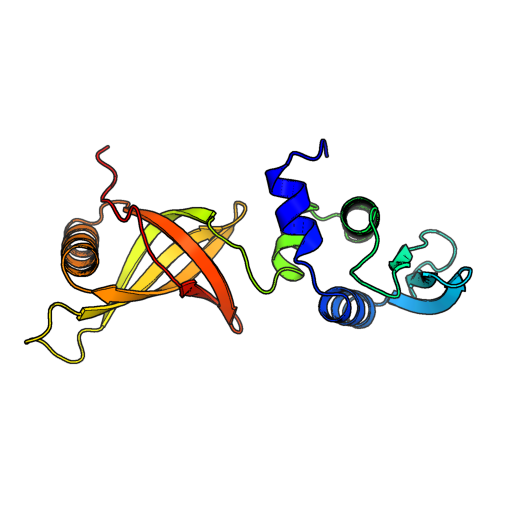17 1.00 55.75 178 ILE A CA 1
ATOM 1462 C C . ILE A 1 178 ? -28.027 1.579 6.424 1.00 55.75 178 ILE A C 1
ATOM 1464 O O . ILE A 1 178 ? -28.648 1.563 7.514 1.00 55.75 178 ILE A O 1
#

Foldseek 3Di:
DDDDPLLLVLQLQQDLVLVVVVCVVQQKDFDADDPPFWTWIARNVCRPPDIQTRTPDSPDPCSSVSSQVNLVRVCVVVVHDSLVVSVSRDQKNFWDKWKWAWDDWACPDPVFQKTKTWTQIQDSNDGFIEIEIDHDPLSVQNVVCNVVVFMWIWIGMWGDDDRHTYGPPIDPIHTDDD